Protein AF-A0A0B6X5X0-F1 (afdb_monomer)

Mean predicted aligned error: 12.49 Å

Radius of gyration: 20.61 Å; Cα contacts (8 Å, |Δi|>4): 18; chains: 1; bounding box: 38×55×36 Å

Solvent-accessible surface area (backbone atoms only — not comparable to full-atom values): 4646 Å² total; per-residue (Å²): 130,68,70,60,62,55,51,53,55,50,51,51,52,51,51,51,52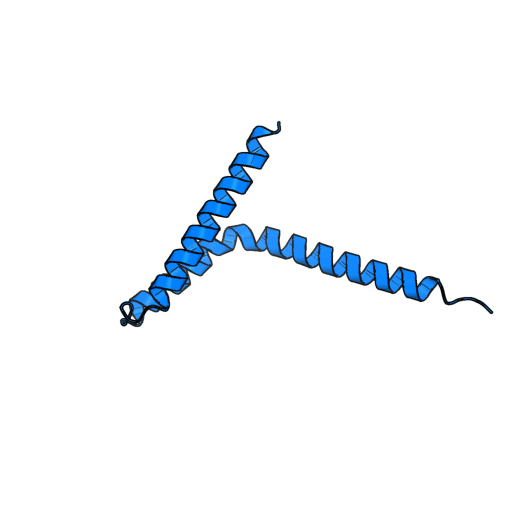,52,44,53,50,51,52,54,49,48,72,32,92,84,50,73,53,68,67,62,40,52,52,46,53,51,51,44,49,62,72,42,54,82,48,50,65,57,52,51,49,55,50,51,52,51,53,50,52,56,51,50,56,53,51,58,59,64,69,70,68,81,75,130

Organism: Xenorhabdus bovienii (NCBI:txid40576)

Foldseek 3Di:
DPPVVVVVVVVVVVLVVVLVVLVVVLPDPVNDDPVSNVVSVVSNCVSCVVCPVVVVVVVVVVVVVVVVVVVVVVVVPPDD

Sequence (80 aa):
MEAGISVDSLMESLVAQRINFIARMATSCECNHAEDKELALVWIAELSAPHENRLNVHRSDLENNLLIEKALRNSGSTDE

Structure (mmCIF, N/CA/C/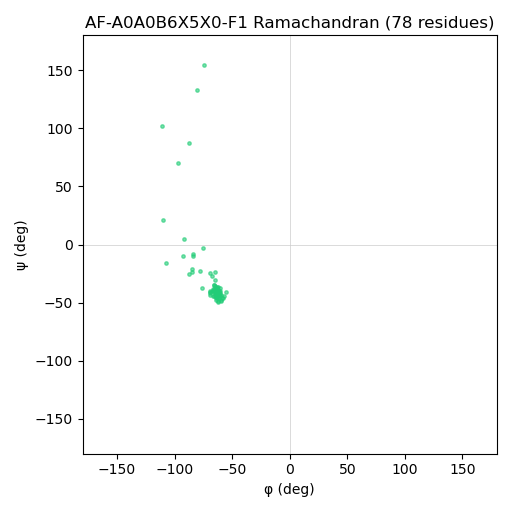O backbone):
data_AF-A0A0B6X5X0-F1
#
_entry.id   AF-A0A0B6X5X0-F1
#
loop_
_atom_site.group_PDB
_atom_site.id
_atom_site.type_symbol
_atom_site.label_atom_id
_atom_site.label_alt_id
_atom_site.label_comp_id
_atom_site.label_asym_id
_atom_site.label_entity_id
_atom_site.label_seq_id
_atom_site.pdbx_PDB_ins_code
_atom_site.Cartn_x
_atom_site.Cartn_y
_atom_site.Cartn_z
_atom_site.occupancy
_atom_site.B_iso_or_equiv
_atom_site.auth_seq_id
_atom_site.auth_comp_id
_atom_site.auth_asym_id
_atom_site.auth_atom_id
_atom_site.pdbx_PDB_model_num
ATOM 1 N N . MET A 1 1 ? 24.368 7.670 -19.319 1.00 50.50 1 MET A N 1
ATOM 2 C CA . MET A 1 1 ? 23.062 6.976 -19.254 1.00 50.50 1 MET A CA 1
ATOM 3 C C . MET A 1 1 ? 22.776 6.338 -17.886 1.00 50.50 1 MET A C 1
ATOM 5 O O . MET A 1 1 ? 21.697 5.798 -17.719 1.00 50.50 1 MET A O 1
ATOM 9 N N . GLU A 1 2 ? 23.650 6.459 -16.876 1.00 53.06 2 GLU A N 1
ATOM 10 C CA . GLU A 1 2 ? 23.471 5.783 -15.570 1.00 53.06 2 GLU A CA 1
ATOM 11 C C . GLU A 1 2 ? 22.584 6.529 -14.554 1.00 53.06 2 GLU A C 1
ATOM 13 O O . GLU A 1 2 ? 22.026 5.911 -13.654 1.00 53.06 2 GLU A O 1
ATOM 18 N N . ALA A 1 3 ? 22.395 7.845 -14.702 1.00 53.81 3 ALA A N 1
ATOM 19 C CA . ALA A 1 3 ? 21.624 8.639 -13.739 1.00 53.81 3 ALA A CA 1
ATOM 20 C C . ALA A 1 3 ? 20.115 8.309 -13.719 1.00 53.81 3 ALA A C 1
ATOM 22 O O . ALA A 1 3 ? 19.479 8.468 -12.682 1.00 53.81 3 ALA A O 1
ATOM 23 N N . GLY A 1 4 ? 19.548 7.825 -14.832 1.00 56.03 4 GLY A N 1
ATOM 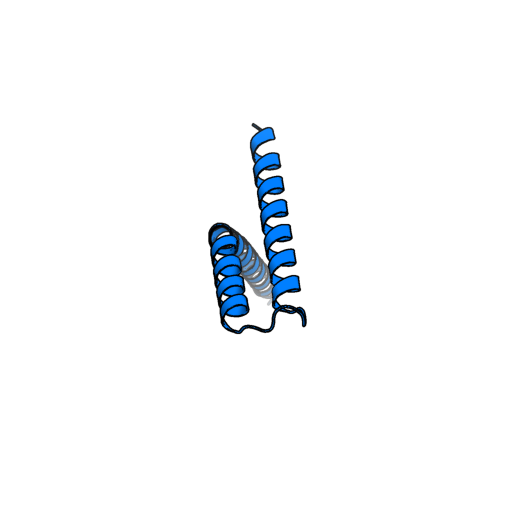24 C CA . GLY A 1 4 ? 18.122 7.478 -14.919 1.00 56.03 4 GLY A CA 1
ATOM 25 C C . GLY A 1 4 ? 17.741 6.272 -14.055 1.00 56.03 4 GLY A C 1
ATOM 26 O O . GLY A 1 4 ? 16.741 6.315 -13.352 1.00 56.03 4 GLY A O 1
ATOM 27 N N . ILE A 1 5 ? 18.604 5.250 -14.007 1.00 60.00 5 ILE A N 1
ATOM 28 C CA . ILE A 1 5 ? 18.367 4.005 -13.254 1.00 60.00 5 ILE A CA 1
ATOM 29 C C . ILE A 1 5 ? 18.315 4.270 -11.736 1.00 60.00 5 ILE A C 1
ATOM 31 O O . ILE A 1 5 ? 17.534 3.656 -11.011 1.00 60.00 5 ILE A O 1
ATOM 35 N N . SER A 1 6 ? 19.124 5.218 -11.252 1.00 74.06 6 SER A N 1
ATOM 36 C CA . SER A 1 6 ? 19.169 5.603 -9.834 1.00 74.06 6 SER A CA 1
ATOM 37 C C . SER A 1 6 ? 17.899 6.336 -9.384 1.00 74.06 6 SER A C 1
ATOM 39 O O . SER A 1 6 ? 17.375 6.068 -8.303 1.00 74.06 6 SER A O 1
ATOM 41 N N . VAL A 1 7 ? 17.365 7.226 -10.227 1.00 80.12 7 VAL A N 1
ATOM 42 C CA . VAL A 1 7 ? 16.146 7.989 -9.915 1.00 80.12 7 VAL A CA 1
ATOM 43 C C . VAL A 1 7 ? 14.920 7.080 -9.894 1.00 80.12 7 VAL A C 1
ATOM 45 O O . VAL A 1 7 ? 14.118 7.184 -8.969 1.00 80.12 7 VAL A O 1
ATOM 48 N N . ASP A 1 8 ? 14.808 6.150 -10.843 1.00 81.56 8 ASP A N 1
ATOM 49 C CA . ASP A 1 8 ? 13.698 5.194 -10.878 1.00 81.56 8 ASP A CA 1
ATOM 50 C C . ASP A 1 8 ? 13.692 4.307 -9.621 1.00 81.56 8 ASP A C 1
ATOM 52 O O . ASP A 1 8 ? 12.673 4.191 -8.941 1.00 81.56 8 ASP A O 1
ATOM 56 N N . SER A 1 9 ? 14.853 3.772 -9.225 1.00 82.31 9 SER A N 1
ATOM 57 C CA . SER A 1 9 ? 14.985 2.978 -7.994 1.00 82.31 9 SER A CA 1
ATOM 58 C C . SER A 1 9 ? 14.685 3.784 -6.724 1.00 82.31 9 SER A C 1
ATOM 60 O O . SER A 1 9 ? 14.119 3.245 -5.766 1.00 82.31 9 SER A O 1
ATOM 62 N N . LEU A 1 10 ? 15.063 5.064 -6.687 1.00 87.44 10 LEU A N 1
ATOM 63 C CA . LEU A 1 10 ? 14.754 5.954 -5.569 1.00 87.44 10 LEU A CA 1
ATOM 64 C C . LEU A 1 10 ? 13.246 6.217 -5.475 1.00 87.44 10 LEU A C 1
ATOM 66 O O . LEU A 1 10 ? 12.675 6.143 -4.387 1.00 87.44 10 LEU A O 1
ATOM 70 N N . MET A 1 11 ? 12.595 6.484 -6.609 1.00 89.56 11 MET A N 1
ATOM 71 C CA . MET A 1 11 ? 11.151 6.707 -6.671 1.00 89.56 11 MET A CA 1
ATOM 72 C C . MET A 1 11 ? 10.365 5.460 -6.263 1.00 89.56 11 MET A C 1
ATOM 74 O O . MET A 1 11 ? 9.414 5.566 -5.492 1.00 89.56 11 MET A O 1
ATOM 78 N N . GLU A 1 12 ? 10.798 4.274 -6.686 1.00 88.50 12 GLU A N 1
ATOM 79 C CA . GLU A 1 12 ? 10.213 2.999 -6.253 1.00 88.50 12 GLU A CA 1
ATOM 80 C C . GLU A 1 12 ? 10.339 2.787 -4.744 1.00 88.50 12 GLU A C 1
ATOM 82 O O . GLU A 1 12 ? 9.375 2.405 -4.078 1.00 88.50 12 GLU A O 1
ATOM 87 N N . SER A 1 13 ? 1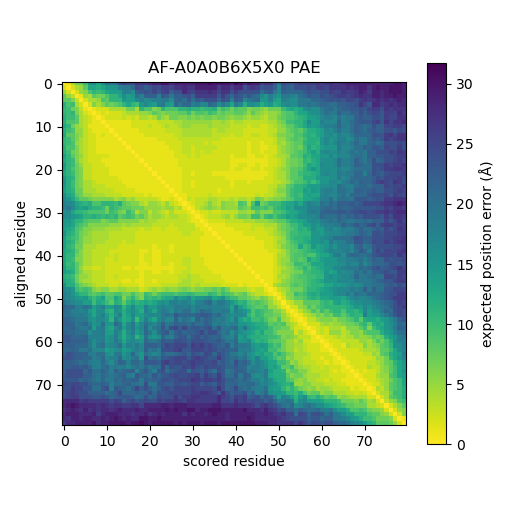1.506 3.107 -4.184 1.00 89.75 13 SER A N 1
ATOM 88 C CA . SER A 1 13 ? 11.741 3.028 -2.739 1.00 89.75 13 SER A CA 1
ATOM 89 C C . SER A 1 13 ? 10.813 3.971 -1.967 1.00 89.75 13 SER A C 1
ATOM 91 O O . SER A 1 13 ? 10.260 3.593 -0.932 1.00 89.75 13 SER A O 1
ATOM 93 N N . LEU A 1 14 ? 10.597 5.184 -2.483 1.00 93.12 14 LEU A N 1
ATOM 94 C CA . LEU A 1 14 ? 9.701 6.168 -1.883 1.00 93.12 14 LEU A CA 1
ATOM 95 C C . LEU A 1 14 ? 8.237 5.707 -1.922 1.00 93.12 14 LEU A C 1
ATOM 97 O O . LEU A 1 14 ? 7.529 5.815 -0.918 1.00 93.12 14 LEU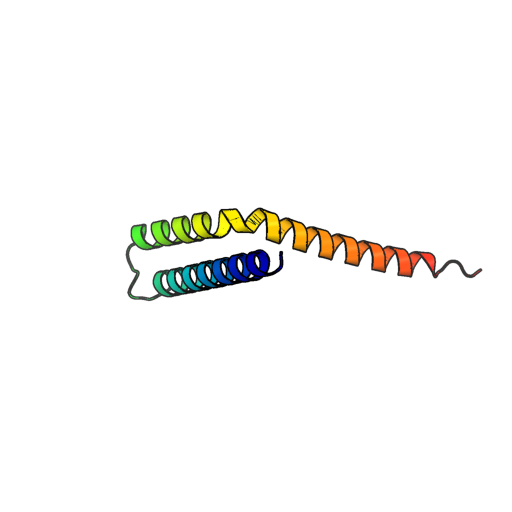 A O 1
ATOM 101 N N . VAL A 1 15 ? 7.782 5.161 -3.054 1.00 92.88 15 VAL A N 1
ATOM 102 C CA . VAL A 1 15 ? 6.424 4.612 -3.183 1.00 92.88 15 VAL A CA 1
ATOM 103 C C . VAL A 1 15 ? 6.222 3.443 -2.215 1.00 92.88 15 VAL A C 1
ATOM 105 O O . VAL A 1 15 ? 5.224 3.419 -1.493 1.00 92.88 15 VAL A O 1
ATOM 108 N N . ALA A 1 16 ? 7.196 2.535 -2.102 1.00 92.56 16 ALA A N 1
ATOM 109 C CA . ALA A 1 16 ? 7.142 1.419 -1.159 1.00 92.56 16 ALA A CA 1
ATOM 110 C C . ALA A 1 16 ? 7.055 1.885 0.307 1.00 92.56 16 ALA A C 1
ATOM 112 O O . ALA A 1 16 ? 6.246 1.368 1.081 1.00 92.56 16 ALA A O 1
ATOM 113 N N . GLN A 1 17 ? 7.839 2.898 0.694 1.00 95.94 17 GLN A N 1
ATOM 114 C CA . GLN A 1 17 ? 7.758 3.498 2.032 1.00 95.94 17 GLN A CA 1
ATOM 115 C C . GLN A 1 17 ? 6.384 4.124 2.294 1.00 95.94 17 GLN A C 1
ATOM 117 O O . GLN A 1 17 ? 5.827 3.954 3.380 1.00 95.94 17 GLN A O 1
ATOM 122 N N . ARG A 1 18 ? 5.810 4.804 1.295 1.00 96.62 18 ARG A N 1
ATOM 123 C CA . ARG A 1 18 ? 4.476 5.407 1.395 1.00 96.62 18 ARG A CA 1
ATOM 124 C C . ARG A 1 18 ? 3.390 4.349 1.591 1.00 96.62 18 ARG A C 1
ATOM 126 O O . ARG A 1 18 ? 2.555 4.511 2.477 1.00 96.62 18 ARG A O 1
ATOM 133 N N . ILE A 1 19 ? 3.431 3.259 0.823 1.00 97.00 19 ILE A N 1
ATOM 134 C CA . ILE A 1 19 ? 2.509 2.124 0.978 1.00 97.00 19 ILE A CA 1
ATOM 135 C C . ILE A 1 19 ? 2.629 1.526 2.383 1.00 97.00 19 ILE A C 1
ATOM 137 O O . ILE A 1 19 ? 1.618 1.342 3.059 1.00 97.00 19 ILE A O 1
ATOM 141 N N . ASN A 1 20 ? 3.857 1.273 2.854 1.00 96.81 20 ASN A N 1
ATOM 142 C CA . ASN A 1 20 ? 4.098 0.725 4.191 1.00 96.81 20 ASN A CA 1
ATOM 143 C C . ASN A 1 20 ? 3.492 1.614 5.285 1.00 96.81 20 ASN A C 1
ATOM 145 O O . ASN A 1 20 ? 2.831 1.124 6.200 1.00 96.81 20 ASN A O 1
ATOM 149 N N . PHE A 1 21 ? 3.685 2.927 5.164 1.00 97.38 21 PHE A N 1
ATOM 150 C CA . PHE A 1 21 ? 3.140 3.890 6.107 1.00 97.38 21 PHE A CA 1
ATOM 151 C C . PHE A 1 21 ? 1.605 3.874 6.125 1.00 97.38 21 PHE A C 1
ATOM 153 O O . PHE A 1 21 ? 1.018 3.739 7.198 1.00 97.38 21 PHE A O 1
ATOM 160 N N . ILE A 1 22 ? 0.958 3.932 4.955 1.00 96.50 22 ILE A N 1
ATOM 161 C CA . ILE A 1 22 ? -0.509 3.882 4.841 1.00 96.50 22 ILE A CA 1
ATOM 162 C C . ILE A 1 22 ? -1.053 2.586 5.447 1.00 96.50 22 ILE A C 1
ATOM 164 O O . ILE A 1 22 ? -1.983 2.636 6.248 1.00 96.50 22 ILE A O 1
ATOM 168 N N . ALA A 1 23 ? -0.443 1.440 5.130 1.00 96.56 23 ALA A N 1
ATOM 169 C CA . ALA A 1 23 ? -0.855 0.150 5.672 1.00 96.56 23 ALA A CA 1
ATOM 170 C C . ALA A 1 23 ? -0.794 0.139 7.205 1.00 96.56 23 ALA A C 1
ATOM 172 O O . ALA A 1 23 ? -1.758 -0.252 7.859 1.00 96.56 23 ALA A O 1
ATOM 173 N N . ARG A 1 24 ? 0.301 0.640 7.791 1.00 96.44 24 ARG A N 1
ATOM 174 C CA . ARG A 1 24 ? 0.448 0.720 9.250 1.00 96.44 24 ARG A CA 1
ATOM 175 C C . ARG A 1 24 ? -0.616 1.604 9.891 1.00 96.44 24 ARG A C 1
ATOM 177 O O . ARG A 1 24 ? -1.168 1.205 10.913 1.00 96.44 24 ARG A O 1
ATOM 184 N N . MET A 1 25 ? -0.929 2.752 9.290 1.00 95.62 25 MET A N 1
ATOM 185 C CA . MET A 1 25 ? -2.004 3.621 9.777 1.00 95.62 25 MET A CA 1
ATOM 186 C C . MET A 1 25 ? -3.378 2.954 9.663 1.00 95.62 25 MET A C 1
ATOM 188 O O . MET A 1 25 ? -4.152 2.998 10.607 1.00 95.62 25 MET A O 1
ATOM 192 N N . ALA A 1 26 ? -3.674 2.286 8.547 1.00 94.62 26 ALA A N 1
ATOM 193 C CA . ALA A 1 26 ? -4.958 1.613 8.341 1.00 94.62 26 ALA A CA 1
ATOM 194 C C . ALA A 1 26 ? -5.180 0.440 9.314 1.00 94.62 26 ALA A C 1
ATOM 196 O O . ALA A 1 26 ? -6.311 0.134 9.690 1.00 94.62 26 ALA A O 1
ATOM 197 N N . THR A 1 27 ? -4.093 -0.217 9.734 1.00 93.50 27 THR A N 1
ATOM 198 C CA . THR A 1 27 ? -4.122 -1.282 10.750 1.00 93.50 27 THR A CA 1
ATOM 199 C C . THR A 1 27 ? -4.095 -0.765 12.187 1.00 93.50 27 THR A C 1
ATOM 201 O O . TH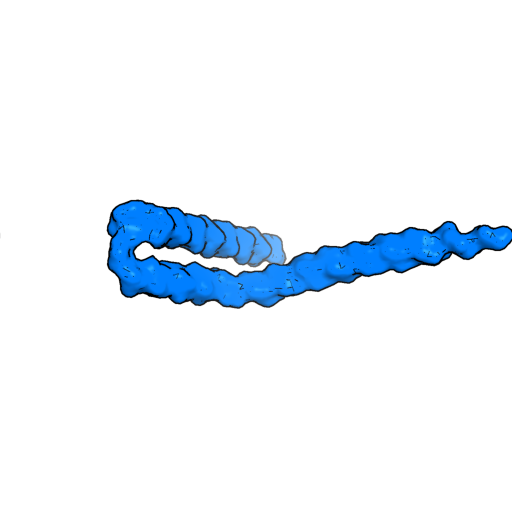R A 1 27 ? -4.227 -1.563 13.116 1.00 93.50 27 THR A O 1
ATOM 204 N N . SER A 1 28 ? -3.882 0.536 12.393 1.00 92.88 28 SER A N 1
ATOM 205 C CA . SER A 1 28 ? -3.802 1.119 13.727 1.00 92.88 28 SER A CA 1
ATOM 206 C C . SER A 1 28 ? -5.190 1.210 14.372 1.00 92.88 28 SER A C 1
ATOM 208 O O . SER A 1 28 ? -6.215 1.264 13.690 1.00 92.88 28 SER A O 1
ATOM 210 N N . CYS A 1 29 ? -5.239 1.218 15.705 1.00 83.12 29 CYS A N 1
ATOM 211 C CA . CYS A 1 29 ? -6.494 1.319 16.455 1.00 83.12 29 CYS A CA 1
ATOM 212 C C . CYS A 1 29 ? -7.082 2.739 16.461 1.00 83.12 29 CYS A C 1
ATOM 214 O O . CYS A 1 29 ? -8.161 2.956 17.006 1.00 83.12 29 CYS A O 1
ATOM 216 N N . GLU A 1 30 ? -6.386 3.709 15.871 1.00 87.94 30 GLU A N 1
ATOM 217 C CA . GLU A 1 30 ? -6.884 5.061 15.634 1.00 87.94 30 GLU A CA 1
ATOM 218 C C . GLU A 1 30 ? -7.691 5.153 14.326 1.00 87.94 30 GLU A C 1
ATOM 220 O O . GLU A 1 30 ? -8.565 6.011 14.205 1.00 87.94 30 GLU A O 1
ATOM 225 N N . CYS A 1 31 ? -7.466 4.245 13.368 1.00 89.25 31 CYS A N 1
ATOM 226 C CA . CYS A 1 31 ? -8.255 4.142 12.141 1.00 89.25 31 CYS A CA 1
ATOM 227 C C . CYS A 1 31 ? -9.471 3.231 12.383 1.00 89.25 31 CYS A C 1
ATOM 229 O O . CYS A 1 31 ? -9.413 2.018 12.178 1.00 89.25 31 CYS A O 1
ATOM 231 N N . ASN A 1 32 ? -10.582 3.797 12.864 1.00 89.81 32 ASN A N 1
ATOM 232 C CA . ASN A 1 32 ? -11.761 3.014 13.272 1.00 89.81 32 ASN A CA 1
ATOM 233 C C . ASN A 1 32 ? -12.958 3.117 12.324 1.00 89.81 32 ASN A C 1
ATOM 235 O O . ASN A 1 32 ? -13.851 2.273 12.398 1.00 89.81 32 ASN A O 1
ATOM 239 N N . HIS A 1 33 ? -12.983 4.098 11.423 1.00 94.06 33 HIS A N 1
ATOM 240 C CA . HIS A 1 33 ? -14.059 4.216 10.444 1.00 94.06 33 HIS A CA 1
ATOM 241 C C . HIS A 1 33 ? -13.814 3.256 9.279 1.00 94.06 33 HIS A C 1
ATOM 243 O O . HIS A 1 33 ? -12.709 3.171 8.743 1.00 94.06 33 HIS A O 1
ATOM 249 N N . ALA A 1 34 ? -14.853 2.516 8.891 1.00 90.88 34 ALA A N 1
ATOM 250 C CA . ALA A 1 34 ? -14.772 1.571 7.780 1.00 90.88 34 ALA A CA 1
ATOM 251 C C . ALA A 1 34 ? -14.419 2.273 6.456 1.00 90.88 34 ALA A C 1
ATOM 253 O O . ALA A 1 34 ? -13.618 1.747 5.689 1.00 90.88 34 ALA A O 1
ATOM 254 N N . GLU A 1 35 ? -14.942 3.483 6.245 1.00 93.75 35 GLU A N 1
ATOM 255 C CA . GLU A 1 35 ? -14.671 4.312 5.064 1.00 93.75 35 GLU A CA 1
ATOM 256 C C . GLU A 1 35 ? -13.187 4.705 4.962 1.00 93.75 35 GLU A C 1
ATOM 258 O O . GLU A 1 35 ? -12.594 4.588 3.892 1.00 93.75 35 GLU A O 1
ATOM 263 N N . ASP A 1 36 ? -12.548 5.077 6.079 1.00 93.31 36 ASP A N 1
ATOM 264 C CA . ASP A 1 36 ? -11.114 5.411 6.115 1.00 93.31 36 ASP A CA 1
ATOM 265 C C . ASP A 1 36 ? -10.246 4.197 5.738 1.00 93.31 36 ASP A C 1
ATOM 267 O O . ASP A 1 36 ? -9.237 4.327 5.039 1.00 93.31 36 ASP A O 1
ATOM 271 N N . LYS A 1 37 ? -10.650 2.995 6.174 1.00 92.81 37 LYS A N 1
ATOM 272 C CA . LYS A 1 37 ? -9.961 1.739 5.836 1.00 92.81 37 LYS A CA 1
ATOM 273 C C . LYS A 1 37 ? -10.121 1.386 4.367 1.00 92.81 37 LYS A C 1
ATOM 275 O O . LYS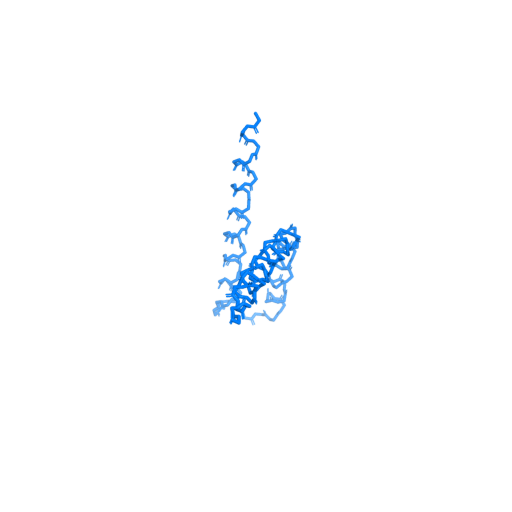 A 1 37 ? -9.150 0.983 3.733 1.00 92.81 37 LYS A O 1
ATOM 280 N N . GLU A 1 38 ? -11.326 1.532 3.830 1.00 93.88 38 GLU A N 1
ATOM 281 C CA . GLU A 1 38 ? -11.601 1.288 2.417 1.00 93.88 38 GLU A CA 1
ATOM 282 C C . GLU A 1 38 ? -10.811 2.259 1.533 1.00 93.88 38 GLU A C 1
ATOM 284 O O . GLU A 1 38 ? -10.128 1.831 0.602 1.00 93.88 38 GLU A O 1
ATOM 289 N N . LEU A 1 39 ? -10.786 3.544 1.894 1.00 94.75 39 LEU A N 1
ATOM 290 C CA . LEU A 1 39 ? -9.983 4.551 1.207 1.00 94.75 39 LEU A CA 1
ATOM 291 C C . LEU A 1 39 ? -8.482 4.226 1.254 1.00 94.75 39 LEU A C 1
ATOM 293 O O . LEU A 1 39 ? -7.789 4.336 0.241 1.00 94.75 39 LEU A O 1
ATOM 297 N N . ALA A 1 40 ? -7.970 3.770 2.401 1.00 95.81 40 ALA A N 1
ATOM 298 C CA . ALA A 1 40 ? -6.578 3.346 2.521 1.00 95.81 40 ALA A CA 1
ATOM 299 C C . ALA A 1 40 ? -6.250 2.147 1.613 1.00 95.81 40 ALA A C 1
ATOM 301 O O . ALA A 1 40 ? -5.179 2.120 1.002 1.00 95.81 40 ALA A O 1
ATOM 302 N N . LEU A 1 41 ? -7.164 1.178 1.487 1.00 93.62 41 LEU A N 1
ATOM 303 C CA . LEU A 1 41 ? -7.000 0.034 0.585 1.00 93.62 41 LEU A CA 1
ATOM 304 C C . LEU A 1 41 ? -6.977 0.464 -0.887 1.00 93.62 41 LEU A C 1
ATOM 306 O O . LEU A 1 41 ? -6.132 -0.024 -1.639 1.00 93.62 41 LEU A O 1
ATOM 310 N N . VAL A 1 42 ? -7.837 1.408 -1.283 1.00 95.62 42 VAL A N 1
ATOM 311 C CA . VAL A 1 42 ? -7.833 1.983 -2.638 1.00 95.62 42 VAL A CA 1
ATOM 312 C C . VAL A 1 42 ? -6.492 2.652 -2.937 1.00 95.62 42 VAL A C 1
ATOM 314 O O . VAL A 1 42 ? -5.869 2.337 -3.948 1.00 95.62 42 VAL A O 1
ATOM 317 N N . TRP A 1 43 ? -5.977 3.494 -2.037 1.00 95.19 43 TRP A N 1
ATOM 318 C CA . TRP A 1 43 ? -4.676 4.141 -2.241 1.00 95.19 43 TRP A CA 1
ATOM 319 C C . TRP A 1 43 ? -3.512 3.157 -2.303 1.00 95.19 43 TRP A C 1
ATOM 321 O O . TRP A 1 43 ? -2.594 3.350 -3.098 1.00 95.19 43 TRP A O 1
ATOM 331 N N . ILE A 1 44 ? -3.525 2.097 -1.490 1.00 95.19 44 ILE A N 1
ATOM 332 C CA . ILE A 1 44 ? -2.505 1.045 -1.571 1.00 95.19 44 ILE A CA 1
ATOM 333 C C . ILE A 1 44 ? -2.551 0.370 -2.947 1.00 95.19 44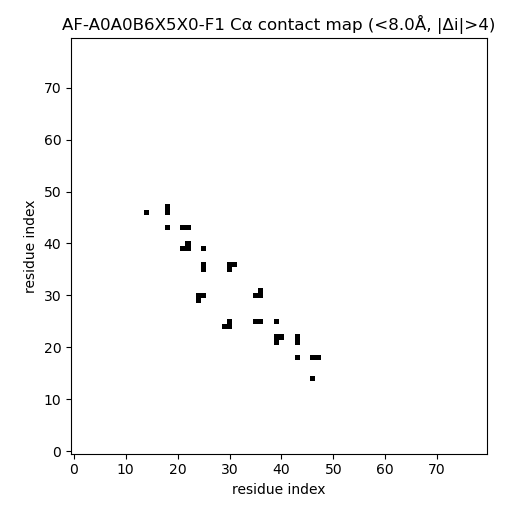 ILE A C 1
ATOM 335 O O . ILE A 1 44 ? -1.496 0.169 -3.552 1.00 95.19 44 ILE A O 1
ATOM 339 N N . ALA A 1 45 ? -3.743 0.056 -3.461 1.00 92.25 45 ALA A N 1
ATOM 340 C CA . ALA A 1 45 ? -3.906 -0.551 -4.778 1.00 92.25 45 ALA A CA 1
ATOM 341 C C . ALA A 1 45 ? -3.432 0.385 -5.904 1.00 92.25 45 ALA A C 1
ATOM 343 O O . ALA A 1 45 ? -2.629 -0.023 -6.742 1.00 92.25 45 ALA A O 1
ATOM 344 N N . GLU A 1 46 ? -3.841 1.655 -5.881 1.00 91.75 46 GLU A N 1
ATOM 345 C CA . GLU A 1 46 ? -3.426 2.665 -6.865 1.00 91.75 46 GLU A CA 1
ATOM 346 C C . GLU A 1 46 ? -1.908 2.877 -6.878 1.00 91.75 46 GLU A C 1
ATOM 348 O O . GLU A 1 46 ? -1.296 2.930 -7.944 1.00 91.75 46 GLU A O 1
ATOM 353 N N . LEU A 1 47 ? -1.281 2.955 -5.700 1.00 91.88 47 LEU A N 1
ATOM 354 C CA . LEU A 1 47 ? 0.171 3.099 -5.576 1.00 91.88 47 LEU A CA 1
ATOM 355 C C . LEU A 1 47 ? 0.926 1.833 -6.007 1.00 91.88 47 LEU A C 1
ATOM 357 O O . LEU A 1 47 ? 2.087 1.929 -6.397 1.00 91.88 47 LEU A O 1
ATOM 361 N N . SER A 1 48 ? 0.289 0.662 -5.951 1.00 88.31 48 SER A N 1
ATOM 362 C CA . SER A 1 48 ? 0.898 -0.617 -6.339 1.00 88.31 48 SER A CA 1
ATOM 363 C C . SER A 1 48 ? 0.745 -0.933 -7.834 1.00 88.31 48 SER A C 1
ATOM 365 O O . SER A 1 48 ? 1.591 -1.632 -8.392 1.00 88.31 48 SER A O 1
ATOM 367 N N . ALA A 1 49 ? -0.281 -0.397 -8.504 1.00 83.88 49 ALA A N 1
ATOM 368 C CA . ALA A 1 49 ? -0.609 -0.702 -9.902 1.00 83.88 49 ALA A CA 1
ATOM 369 C C . ALA A 1 49 ? 0.545 -0.481 -10.914 1.00 83.88 49 ALA A C 1
ATOM 371 O O . ALA A 1 49 ? 0.764 -1.345 -11.766 1.00 83.88 49 ALA A O 1
ATOM 372 N N . PRO A 1 50 ? 1.362 0.591 -10.834 1.00 74.88 50 PRO A N 1
ATOM 373 C CA . PRO A 1 50 ? 2.494 0.778 -11.750 1.00 74.88 50 PRO A CA 1
ATOM 374 C C . PRO A 1 50 ? 3.585 -0.294 -11.602 1.00 74.88 50 PRO A C 1
ATOM 376 O O . PRO A 1 50 ? 4.360 -0.536 -12.529 1.00 74.88 50 PRO A O 1
ATOM 379 N N . HIS A 1 51 ? 3.659 -0.942 -10.437 1.00 63.44 51 HIS A N 1
ATOM 380 C CA . HIS A 1 51 ? 4.687 -1.926 -10.099 1.00 63.44 51 HIS A CA 1
ATOM 381 C C . HIS A 1 51 ? 4.267 -3.366 -10.422 1.00 63.44 51 HIS A C 1
ATOM 383 O O . HIS A 1 51 ? 5.108 -4.268 -10.432 1.00 63.44 51 HIS A O 1
ATOM 389 N N . GLU A 1 52 ? 2.996 -3.587 -10.755 1.00 62.38 52 GLU A N 1
ATOM 390 C CA . GLU A 1 52 ? 2.428 -4.906 -11.036 1.00 62.38 52 GLU A CA 1
ATOM 391 C C . GLU A 1 52 ? 3.100 -5.571 -12.251 1.00 62.38 52 GLU A C 1
ATOM 393 O O . GLU A 1 52 ? 3.476 -6.743 -12.206 1.00 62.38 52 GLU A O 1
ATOM 398 N N . ASN A 1 53 ? 3.386 -4.794 -13.302 1.00 58.59 53 ASN A N 1
ATOM 399 C CA . ASN A 1 53 ? 4.086 -5.283 -14.494 1.00 58.59 53 ASN A CA 1
ATOM 400 C C . ASN A 1 53 ? 5.530 -5.723 -14.203 1.00 58.59 53 ASN A C 1
ATOM 402 O O . ASN A 1 53 ? 5.991 -6.710 -14.772 1.00 58.59 53 ASN A O 1
ATOM 406 N N . ARG A 1 54 ? 6.241 -5.044 -13.293 1.00 57.25 54 ARG A N 1
ATOM 407 C CA . ARG A 1 54 ? 7.628 -5.398 -12.934 1.00 57.25 54 ARG A CA 1
ATOM 408 C C . ARG A 1 54 ? 7.688 -6.618 -12.018 1.00 57.25 54 ARG A C 1
ATOM 410 O O . ARG A 1 54 ? 8.557 -7.469 -12.195 1.00 57.25 54 ARG A O 1
ATOM 417 N N . LEU A 1 55 ? 6.736 -6.746 -11.093 1.00 57.91 55 LEU A N 1
ATOM 418 C CA . LEU A 1 55 ? 6.600 -7.938 -10.252 1.00 57.91 55 LEU A CA 1
ATOM 419 C C . LEU A 1 55 ? 6.230 -9.177 -11.079 1.00 57.91 55 LEU A C 1
ATOM 421 O O . LEU A 1 55 ? 6.766 -10.257 -10.834 1.00 57.91 55 LEU A O 1
ATOM 425 N N . ASN A 1 56 ? 5.375 -9.022 -12.093 1.00 61.00 56 ASN A N 1
ATOM 426 C CA . ASN A 1 56 ? 5.021 -10.108 -13.007 1.00 61.00 56 ASN A CA 1
ATOM 427 C C . ASN A 1 56 ? 6.222 -10.593 -13.832 1.00 61.00 56 ASN A C 1
ATOM 429 O O . ASN A 1 56 ? 6.393 -11.801 -13.980 1.00 61.00 56 ASN A O 1
ATOM 433 N N . VAL A 1 57 ? 7.071 -9.679 -14.319 1.00 63.72 57 VAL A N 1
ATOM 434 C CA . VAL A 1 57 ? 8.318 -10.038 -15.018 1.00 63.72 57 VAL A CA 1
ATOM 435 C C . VAL A 1 57 ? 9.253 -10.800 -14.083 1.00 63.72 57 VAL A C 1
ATOM 437 O O . VAL A 1 57 ? 9.687 -11.896 -14.421 1.00 63.72 57 VAL A O 1
ATOM 440 N N . HIS A 1 58 ? 9.483 -10.296 -12.867 1.00 61.06 58 HIS A N 1
ATOM 441 C CA . HIS A 1 58 ? 10.399 -10.955 -11.937 1.00 61.06 58 HIS A CA 1
ATOM 442 C C . HIS A 1 58 ? 9.894 -12.337 -11.484 1.00 61.06 58 HIS A C 1
ATOM 444 O O . HIS A 1 58 ? 10.681 -13.274 -11.343 1.00 61.06 58 HIS A O 1
ATOM 450 N N . ARG A 1 59 ? 8.572 -12.498 -11.323 1.00 72.81 59 ARG A N 1
ATOM 451 C CA . ARG A 1 59 ? 7.937 -13.801 -11.079 1.00 72.81 59 ARG A CA 1
ATOM 452 C C . ARG A 1 59 ? 8.110 -14.747 -12.268 1.00 72.81 59 ARG A C 1
ATOM 454 O O . ARG A 1 59 ? 8.492 -15.893 -12.061 1.00 72.81 59 ARG A O 1
ATOM 461 N N . SER A 1 60 ? 7.868 -14.271 -13.491 1.00 71.19 60 SER A N 1
ATOM 462 C CA . SER A 1 60 ? 8.046 -15.074 -14.705 1.00 71.19 60 SER A CA 1
ATOM 463 C C . SER A 1 60 ? 9.498 -15.520 -14.881 1.00 71.19 60 SER A C 1
ATOM 465 O O . SER A 1 60 ? 9.738 -16.661 -15.260 1.00 71.19 60 SER A O 1
ATOM 467 N N . ASP A 1 61 ? 10.467 -14.655 -14.583 1.00 75.00 61 ASP A N 1
ATOM 468 C CA . ASP A 1 61 ? 11.889 -14.995 -14.650 1.00 75.00 61 ASP A CA 1
ATOM 469 C C . ASP A 1 61 ? 12.259 -16.055 -13.608 1.00 75.00 61 ASP A C 1
ATOM 471 O O . ASP A 1 61 ? 13.000 -16.993 -13.906 1.00 75.00 61 ASP A O 1
ATOM 475 N N . LEU A 1 62 ? 11.719 -15.956 -12.390 1.00 72.00 62 LEU A N 1
ATOM 476 C CA . LEU A 1 62 ? 11.921 -16.962 -11.348 1.00 72.00 62 LEU A CA 1
ATOM 477 C C . LEU A 1 62 ? 11.323 -18.322 -11.746 1.00 72.00 62 LEU A C 1
ATOM 479 O O . LEU A 1 62 ? 11.985 -19.350 -11.607 1.00 72.00 62 LEU A O 1
ATOM 483 N N . GLU A 1 63 ? 10.097 -18.331 -12.273 1.00 78.12 63 GLU A N 1
ATOM 484 C CA . GLU A 1 63 ? 9.425 -19.542 -12.761 1.00 78.12 63 GLU A CA 1
ATOM 485 C C . GLU A 1 63 ? 10.185 -20.180 -13.932 1.00 78.12 63 GLU A C 1
ATOM 487 O O . GLU A 1 63 ? 10.412 -21.392 -13.931 1.00 78.12 63 GLU A O 1
ATOM 492 N N . ASN A 1 64 ? 10.657 -19.374 -14.885 1.00 79.50 64 ASN A N 1
ATOM 493 C CA . ASN A 1 64 ? 11.459 -19.840 -16.015 1.00 79.50 64 ASN A CA 1
ATOM 494 C C . ASN A 1 64 ? 12.793 -20.447 -15.561 1.00 79.50 64 ASN A C 1
ATOM 496 O O . ASN A 1 64 ? 13.159 -21.529 -16.018 1.00 79.50 64 ASN A O 1
ATOM 500 N N . ASN A 1 65 ? 13.498 -19.809 -14.623 1.00 79.94 65 ASN A N 1
ATOM 501 C CA . ASN A 1 65 ? 14.749 -20.34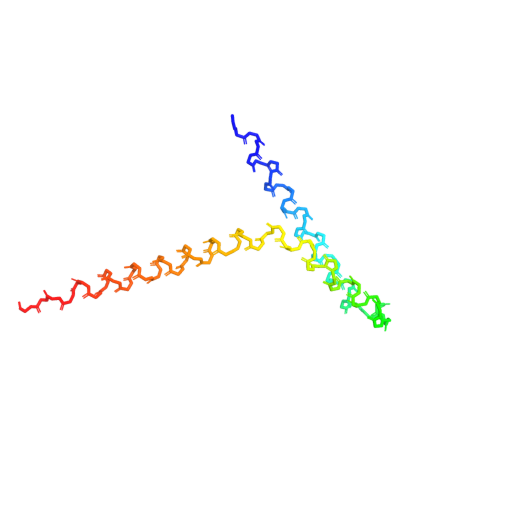3 -14.079 1.00 79.94 65 ASN A CA 1
ATOM 502 C C . ASN A 1 65 ? 14.535 -21.674 -13.337 1.00 79.94 65 ASN A C 1
ATOM 504 O O . ASN A 1 65 ? 15.298 -22.620 -13.531 1.00 79.94 65 ASN A O 1
ATOM 508 N N . LEU A 1 66 ? 13.456 -21.793 -12.556 1.00 81.75 66 LEU A N 1
ATOM 509 C CA . LEU A 1 66 ? 13.074 -23.047 -11.894 1.00 81.75 66 LEU A CA 1
ATOM 510 C C . LEU A 1 66 ? 12.746 -24.168 -12.896 1.00 81.75 66 LEU A C 1
ATOM 512 O O . LEU A 1 66 ? 13.051 -25.337 -12.644 1.00 81.75 66 LEU A O 1
ATOM 516 N N . LEU A 1 67 ? 12.115 -23.835 -14.025 1.00 81.50 67 LEU A N 1
ATOM 517 C CA . LEU A 1 67 ? 11.829 -24.789 -15.099 1.00 81.50 67 LEU A CA 1
ATOM 518 C C . LEU A 1 67 ? 13.107 -25.242 -15.817 1.00 81.50 67 LEU A C 1
ATOM 520 O O . LEU A 1 67 ? 13.258 -26.435 -16.083 1.00 81.50 67 LEU A O 1
ATOM 524 N N . ILE A 1 68 ? 14.040 -24.321 -16.071 1.00 83.75 68 ILE A N 1
ATOM 525 C CA . ILE A 1 68 ? 15.344 -24.622 -16.674 1.00 83.75 68 ILE A CA 1
ATOM 526 C C . ILE A 1 68 ? 16.152 -25.560 -15.769 1.00 83.75 68 ILE A C 1
ATOM 528 O O . ILE A 1 68 ? 16.650 -26.577 -16.248 1.00 83.75 68 ILE A O 1
ATOM 532 N N . GLU A 1 69 ? 16.226 -25.297 -14.460 1.00 83.81 69 GLU A N 1
ATOM 533 C CA . GLU A 1 69 ? 16.929 -26.194 -13.530 1.00 83.81 69 GLU A CA 1
ATOM 534 C C . GLU A 1 69 ? 16.332 -27.608 -13.502 1.00 83.81 69 GLU A C 1
ATOM 536 O O . GLU A 1 69 ? 17.068 -28.600 -13.479 1.00 83.81 69 GLU A O 1
ATOM 541 N N . LYS A 1 70 ? 14.999 -27.731 -13.540 1.00 83.38 70 LYS A N 1
ATOM 542 C CA . LYS A 1 70 ? 14.326 -29.037 -13.618 1.00 83.38 70 LYS A CA 1
ATOM 543 C C . LYS A 1 70 ? 14.640 -29.765 -14.925 1.00 83.38 70 LYS A C 1
ATOM 545 O O . LYS A 1 70 ? 14.888 -30.969 -14.900 1.00 83.38 70 LYS A O 1
ATOM 550 N N . ALA A 1 71 ? 14.659 -29.055 -16.052 1.00 79.81 71 ALA A N 1
ATOM 551 C CA . ALA A 1 71 ? 15.004 -29.630 -17.351 1.00 79.81 71 ALA A CA 1
ATOM 552 C C . ALA A 1 71 ? 16.471 -30.098 -17.407 1.00 79.81 71 ALA A C 1
ATOM 554 O O . ALA A 1 71 ? 16.756 -31.175 -17.931 1.00 79.81 71 ALA A O 1
ATOM 555 N N . LEU A 1 72 ? 17.393 -29.338 -16.809 1.00 80.44 72 LEU A N 1
ATOM 556 C CA . LEU A 1 72 ? 18.809 -29.705 -16.699 1.00 80.44 72 LEU A CA 1
ATOM 557 C C . LEU A 1 72 ? 19.027 -30.930 -15.797 1.00 80.44 72 LEU A C 1
ATOM 559 O O . LEU A 1 72 ? 19.828 -31.798 -16.125 1.00 80.44 72 LEU A O 1
ATOM 563 N N . ARG A 1 73 ? 18.275 -31.063 -14.696 1.00 75.81 73 ARG A N 1
ATOM 564 C CA . ARG A 1 73 ? 18.317 -32.276 -13.856 1.00 75.81 73 ARG A CA 1
ATOM 565 C C . ARG A 1 73 ? 17.784 -33.515 -14.572 1.00 75.81 73 ARG A C 1
ATOM 567 O O . ARG A 1 73 ? 18.352 -34.589 -14.417 1.00 75.81 73 ARG A O 1
ATOM 574 N N . ASN A 1 74 ? 16.715 -33.368 -15.351 1.00 71.06 74 ASN A N 1
ATOM 575 C CA . ASN A 1 74 ? 16.082 -34.494 -16.043 1.00 71.06 74 ASN A CA 1
ATOM 576 C C . ASN A 1 74 ? 16.849 -34.942 -17.298 1.00 71.06 74 ASN A C 1
ATOM 578 O O . ASN A 1 74 ? 16.705 -36.081 -17.723 1.00 71.06 74 ASN A O 1
ATOM 582 N N . SER A 1 75 ? 17.663 -34.065 -17.891 1.00 67.25 75 SER A N 1
ATOM 583 C CA . SER A 1 75 ? 18.507 -34.392 -19.053 1.00 67.25 75 SER A CA 1
ATOM 584 C C . SER A 1 75 ? 19.840 -35.053 -18.682 1.00 67.25 75 SER A C 1
ATOM 586 O O . SER A 1 75 ? 20.517 -35.572 -19.560 1.00 67.25 75 SER A O 1
ATOM 588 N N . GLY A 1 76 ? 20.200 -35.083 -17.394 1.00 59.94 76 GLY A N 1
ATOM 589 C CA . GLY A 1 76 ? 21.380 -35.788 -16.885 1.00 59.94 76 GLY A CA 1
ATOM 590 C C . GLY A 1 76 ? 21.132 -37.231 -16.432 1.00 59.94 76 GLY A C 1
ATOM 591 O O . GLY A 1 76 ? 22.040 -37.823 -15.864 1.00 59.94 76 GLY A O 1
ATOM 592 N N . SER A 1 77 ? 19.926 -37.792 -16.615 1.00 58.91 77 SER A N 1
ATOM 593 C CA . SER A 1 77 ? 19.589 -39.159 -16.168 1.00 58.91 77 SER A CA 1
ATOM 594 C C . SER A 1 77 ? 19.395 -40.173 -17.302 1.00 58.91 77 SER A C 1
ATOM 596 O O . SER A 1 77 ? 18.737 -41.193 -17.104 1.00 58.91 77 SER A O 1
ATOM 598 N N . THR A 1 78 ? 19.930 -39.905 -18.491 1.00 59.62 78 THR A N 1
ATOM 599 C CA . THR A 1 78 ? 20.096 -40.921 -19.540 1.00 59.62 78 THR A CA 1
ATOM 600 C C . THR A 1 78 ? 21.520 -41.459 -19.502 1.00 59.62 78 THR A C 1
ATOM 602 O O . THR A 1 78 ? 22.306 -41.161 -20.393 1.00 59.62 78 THR A O 1
ATOM 605 N N . ASP A 1 79 ? 21.828 -42.224 -18.457 1.00 54.84 79 ASP A N 1
ATOM 606 C CA . ASP A 1 79 ? 22.930 -43.185 -18.467 1.00 54.84 79 ASP A CA 1
ATOM 607 C C . ASP A 1 79 ? 22.292 -44.586 -18.434 1.00 54.84 79 ASP A C 1
ATOM 609 O O . ASP A 1 79 ? 21.772 -45.020 -17.401 1.00 54.84 79 ASP A O 1
ATOM 613 N N . GLU A 1 80 ? 22.259 -45.235 -19.603 1.00 44.97 80 GLU A N 1
ATOM 614 C CA . GLU A 1 80 ? 22.240 -46.701 -19.745 1.00 44.97 80 GLU A CA 1
ATOM 615 C C . GLU A 1 80 ? 23.680 -47.224 -19.680 1.00 44.97 80 GLU A C 1
ATOM 617 O O . GLU A 1 80 ? 24.560 -46.599 -20.320 1.00 44.97 80 GLU A O 1
#

pLDDT: mean 80.72, std 14.56, range [44.97, 97.38]

Nearest PDB structures (foldseek):
  1lvf-assembly1_A  TM=4.409E-01  e=3.599E+00  Rattus norvegicus

Secondary structure (DSSP, 8-state):
--HHHHHHHHHHHHHHHHHHHHHHHHTSTT---HHHHHHHHHHHHHHHHHHHHHHHHHHHHHHHHHHHHHHHHHHT----